Protein AF-A0A7K4EXH4-F1 (afdb_monomer_lite)

Secondary structure (DSSP, 8-state):
-------HHHHHHHHHH---SS-----GGGPPPHHHHHHHHHHHHHHHHHHHHGGGGTT-HHHHHHHHHHHHHHHHHHHHHHTT-HHHHHHHHHHHHHHHHHHHHHTTPPPP-

Structure (mmCIF, N/CA/C/O backbone):
data_AF-A0A7K4EXH4-F1
#
_entry.id   AF-A0A7K4EXH4-F1
#
loop_
_atom_site.group_PDB
_atom_site.id
_atom_site.type_symbol
_atom_site.label_atom_id
_atom_site.label_alt_id
_atom_site.label_comp_id
_atom_site.label_asym_id
_atom_site.label_entity_id
_atom_site.label_seq_id
_atom_site.pdbx_PDB_ins_code
_atom_site.Cartn_x
_atom_site.Cartn_y
_atom_site.Cartn_z
_atom_site.occupancy
_atom_site.B_iso_or_equiv
_atom_site.auth_seq_id
_atom_site.auth_comp_id
_atom_site.auth_asym_id
_atom_site.auth_atom_id
_atom_site.pdbx_PDB_model_num
ATOM 1 N N . ILE A 1 1 ? 6.557 -6.619 -24.891 1.00 63.75 1 ILE A N 1
ATOM 2 C CA . ILE A 1 1 ? 7.992 -6.451 -25.219 1.00 63.75 1 ILE A CA 1
ATOM 3 C C . ILE A 1 1 ? 8.292 -4.968 -25.082 1.00 63.75 1 ILE A C 1
ATOM 5 O O . ILE A 1 1 ? 7.576 -4.174 -25.679 1.00 63.75 1 ILE A O 1
ATOM 9 N N . ILE A 1 2 ? 9.244 -4.605 -24.225 1.00 60.22 2 ILE A N 1
ATOM 10 C CA . ILE A 1 2 ? 9.688 -3.221 -24.020 1.00 60.22 2 ILE A CA 1
ATOM 11 C C . ILE A 1 2 ? 11.051 -3.130 -24.715 1.00 60.22 2 ILE A C 1
ATOM 13 O O . ILE A 1 2 ? 12.033 -3.587 -24.128 1.00 60.22 2 ILE A O 1
ATOM 17 N N . PRO A 1 3 ? 11.123 -2.710 -25.993 1.00 67.69 3 PRO A N 1
ATOM 18 C CA . PRO A 1 3 ? 12.396 -2.421 -26.635 1.00 67.69 3 PRO A CA 1
ATOM 19 C C . PRO A 1 3 ? 13.129 -1.334 -25.848 1.00 67.69 3 PRO A C 1
ATOM 21 O O . PRO A 1 3 ? 12.673 -0.195 -25.742 1.00 67.69 3 PRO A O 1
ATOM 24 N N . GLY A 1 4 ? 14.267 -1.726 -25.280 1.00 75.06 4 GLY A N 1
ATOM 25 C CA . GLY A 1 4 ? 15.233 -0.786 -24.738 1.00 75.06 4 GLY A CA 1
ATOM 26 C C . GLY A 1 4 ? 15.902 0.022 -25.845 1.00 75.06 4 GLY A C 1
ATOM 27 O O . GLY A 1 4 ? 15.680 -0.207 -27.037 1.00 75.06 4 GLY A O 1
ATOM 28 N N . ARG A 1 5 ? 16.784 0.942 -25.455 1.00 81.88 5 ARG A N 1
ATOM 29 C CA . ARG A 1 5 ? 17.640 1.638 -2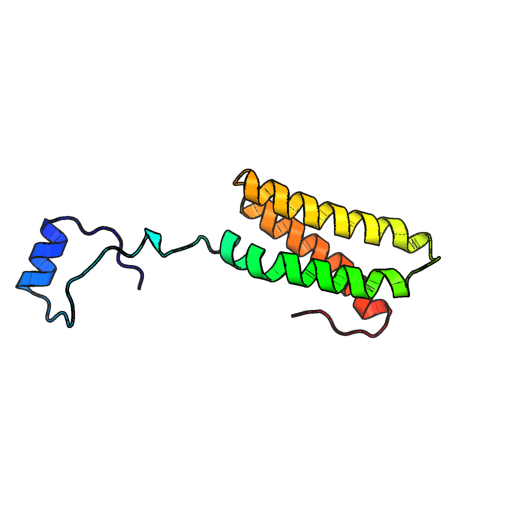6.414 1.00 81.88 5 ARG A CA 1
ATOM 30 C C . ARG A 1 5 ? 18.529 0.637 -27.151 1.00 81.88 5 ARG A C 1
ATOM 32 O O . ARG A 1 5 ? 19.406 0.034 -26.539 1.00 81.88 5 ARG A O 1
ATOM 39 N N . LEU A 1 6 ? 18.319 0.495 -28.456 1.00 85.06 6 LEU A N 1
ATOM 40 C CA . LEU A 1 6 ? 19.178 -0.323 -29.305 1.00 85.06 6 LEU A CA 1
ATOM 41 C C . LEU A 1 6 ? 20.495 0.398 -29.589 1.00 85.06 6 LEU A C 1
ATOM 43 O O . LEU A 1 6 ? 20.529 1.606 -29.848 1.00 85.06 6 LEU A O 1
ATOM 47 N N . HIS A 1 7 ? 21.584 -0.359 -29.595 1.00 87.62 7 HIS A N 1
ATOM 48 C CA . HIS A 1 7 ? 22.844 0.090 -30.160 1.00 87.62 7 HIS A CA 1
ATOM 49 C C . HIS A 1 7 ? 22.728 0.199 -31.692 1.00 87.62 7 HIS A C 1
ATOM 51 O O . HIS A 1 7 ? 21.898 -0.464 -32.323 1.00 87.62 7 HIS A O 1
ATOM 57 N N . PHE A 1 8 ? 23.570 1.025 -32.323 1.00 87.25 8 PHE A N 1
ATOM 58 C CA . PHE A 1 8 ? 23.477 1.257 -33.771 1.00 87.25 8 PHE A CA 1
ATOM 59 C C . PHE A 1 8 ? 23.643 -0.047 -34.569 1.00 87.25 8 PHE A C 1
ATOM 61 O O . PHE A 1 8 ? 22.884 -0.300 -35.495 1.00 87.25 8 PHE A O 1
ATOM 68 N N . THR A 1 9 ? 24.545 -0.934 -34.137 1.00 90.88 9 THR A N 1
ATOM 69 C CA . THR A 1 9 ? 24.758 -2.249 -34.766 1.00 90.88 9 THR A CA 1
ATOM 70 C C . THR A 1 9 ? 23.535 -3.159 -34.676 1.00 90.88 9 THR A C 1
ATOM 72 O O . THR A 1 9 ? 23.276 -3.934 -35.591 1.00 90.88 9 THR A O 1
ATOM 75 N N . GLU A 1 10 ? 22.782 -3.084 -33.576 1.00 88.62 10 GLU A N 1
ATOM 76 C CA . GLU A 1 10 ? 21.558 -3.869 -33.377 1.00 88.62 10 GLU A CA 1
ATOM 77 C C . GLU A 1 10 ? 20.431 -3.328 -34.259 1.00 88.62 10 GLU A C 1
ATOM 79 O O . GLU A 1 10 ? 19.692 -4.094 -34.875 1.00 88.62 10 GLU A O 1
ATOM 84 N N . THR A 1 11 ? 20.354 -2.001 -34.376 1.00 87.62 11 THR A N 1
ATOM 85 C CA . THR A 1 11 ? 19.423 -1.318 -35.279 1.00 87.62 11 THR A CA 1
ATOM 86 C C . THR A 1 11 ? 19.707 -1.686 -36.735 1.00 87.62 11 THR A C 1
ATOM 88 O O . THR A 1 11 ? 18.786 -2.044 -37.465 1.00 87.62 11 THR A O 1
ATOM 91 N N . ASP A 1 12 ? 20.975 -1.663 -37.147 1.00 87.38 12 ASP A N 1
ATOM 92 C CA . ASP A 1 12 ? 21.391 -1.998 -38.511 1.00 87.38 12 ASP A CA 1
ATOM 93 C C . ASP A 1 12 ? 21.132 -3.471 -38.838 1.00 87.38 12 ASP A C 1
ATOM 95 O O . ASP A 1 12 ? 20.626 -3.786 -39.915 1.00 87.38 12 ASP A O 1
ATOM 99 N N . ALA A 1 13 ? 21.402 -4.382 -37.899 1.00 89.62 13 ALA A N 1
ATOM 100 C CA . ALA A 1 13 ? 21.094 -5.797 -38.073 1.00 89.62 13 ALA A CA 1
ATOM 101 C C . ALA A 1 13 ? 19.583 -6.038 -38.232 1.00 89.62 13 ALA A C 1
ATOM 103 O O . ALA A 1 13 ? 19.175 -6.780 -39.126 1.00 89.62 13 ALA A O 1
ATOM 104 N N . LEU A 1 14 ? 18.743 -5.386 -37.419 1.00 86.69 14 LEU A N 1
ATOM 105 C CA . LEU A 1 14 ? 17.284 -5.481 -37.548 1.00 86.69 14 LEU A CA 1
ATOM 106 C C . LEU A 1 14 ? 16.784 -4.901 -38.872 1.00 86.69 14 LEU A C 1
ATOM 108 O O . LEU A 1 14 ? 15.900 -5.491 -39.485 1.00 86.69 14 LEU A O 1
ATOM 112 N N . LYS A 1 15 ? 17.371 -3.795 -39.344 1.00 83.19 15 LYS A N 1
ATOM 113 C CA . LYS A 1 15 ? 17.043 -3.198 -40.648 1.00 83.19 15 LYS A CA 1
ATOM 114 C C . LYS A 1 15 ? 17.453 -4.082 -41.825 1.00 83.19 15 LYS A C 1
ATOM 116 O O . LYS A 1 15 ? 16.751 -4.106 -42.831 1.00 83.19 15 LYS A O 1
ATOM 121 N N . LEU A 1 16 ? 18.584 -4.782 -41.719 1.00 88.31 16 LEU A N 1
ATOM 122 C CA . LEU A 1 16 ? 19.123 -5.597 -42.809 1.00 88.31 16 LEU A CA 1
ATOM 123 C C . LEU A 1 16 ? 18.485 -6.991 -42.878 1.00 88.31 16 LEU A C 1
ATOM 125 O O . LEU A 1 16 ? 18.261 -7.510 -43.970 1.00 88.31 16 LEU A O 1
ATOM 129 N N . PHE A 1 17 ? 18.218 -7.607 -41.724 1.00 89.25 17 PHE A N 1
ATOM 130 C CA . PHE A 1 17 ? 17.779 -9.003 -41.635 1.00 89.25 17 PHE A CA 1
ATOM 131 C C . PHE A 1 17 ? 16.316 -9.172 -41.200 1.00 89.25 17 PHE A C 1
ATOM 133 O O . PHE A 1 17 ? 15.731 -10.225 -41.453 1.00 89.25 17 PHE A O 1
ATO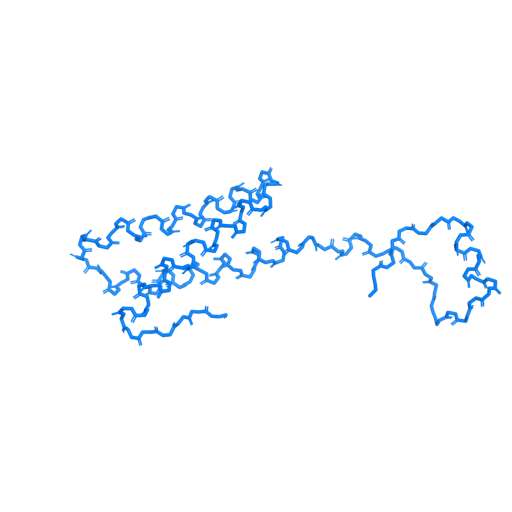M 140 N N . GLY A 1 18 ? 15.720 -8.181 -40.533 1.00 83.44 18 GLY A N 1
ATOM 141 C CA . GLY A 1 18 ? 14.357 -8.251 -40.011 1.00 83.44 18 GLY A CA 1
ATOM 142 C C . GLY A 1 18 ? 13.306 -7.752 -41.003 1.00 83.44 18 GLY A C 1
ATOM 143 O O . GLY A 1 18 ? 13.485 -6.736 -41.667 1.00 83.44 18 GLY A O 1
ATOM 144 N N . GLN A 1 19 ? 12.161 -8.435 -41.068 1.00 83.88 19 GLN A N 1
ATOM 145 C CA . GLN A 1 19 ? 10.937 -7.879 -41.657 1.00 83.88 19 GLN A CA 1
ATOM 146 C C . GLN A 1 19 ? 10.129 -7.196 -40.551 1.00 83.88 19 GLN A C 1
ATOM 148 O O . GLN A 1 19 ? 9.200 -7.777 -39.990 1.00 83.88 19 GLN A O 1
ATOM 153 N N . CYS A 1 20 ? 10.533 -5.982 -40.186 1.00 78.75 20 CYS A N 1
ATOM 154 C CA . CYS A 1 20 ? 9.837 -5.200 -39.169 1.00 78.75 20 CYS A CA 1
ATOM 155 C C . CYS A 1 20 ? 8.620 -4.488 -39.779 1.00 78.75 20 CYS A C 1
ATOM 157 O O . CYS A 1 20 ? 8.702 -3.944 -40.879 1.00 78.75 20 CYS A O 1
ATOM 159 N N . ILE A 1 21 ? 7.491 -4.493 -39.063 1.00 83.62 21 ILE A N 1
ATOM 160 C CA . ILE A 1 21 ? 6.272 -3.763 -39.460 1.00 83.62 21 ILE A CA 1
ATOM 161 C C . ILE A 1 21 ? 6.498 -2.248 -39.322 1.00 83.62 21 ILE A C 1
ATOM 163 O O . ILE A 1 21 ? 6.009 -1.461 -40.130 1.00 83.62 21 ILE A O 1
ATOM 167 N N . ASP A 1 22 ? 7.266 -1.857 -38.310 1.00 82.06 22 ASP A N 1
ATOM 168 C CA . ASP A 1 22 ? 7.635 -0.497 -37.946 1.00 82.06 22 ASP A CA 1
ATOM 169 C C . ASP A 1 22 ? 9.117 -0.417 -37.538 1.00 82.06 22 ASP A C 1
ATOM 171 O O . ASP A 1 22 ? 9.768 -1.430 -37.267 1.00 82.06 22 ASP A O 1
ATOM 175 N N . GLU A 1 23 ? 9.687 0.792 -37.528 1.00 78.75 23 GLU A N 1
ATOM 176 C CA . GLU A 1 23 ? 11.057 0.971 -37.041 1.00 78.75 23 GLU A CA 1
ATOM 177 C C . GLU A 1 23 ? 11.131 0.706 -35.528 1.00 78.75 23 GLU A C 1
ATOM 179 O O . GLU A 1 23 ? 10.277 1.187 -34.776 1.00 78.75 23 GLU A O 1
ATOM 184 N N . PRO A 1 24 ? 12.164 -0.010 -35.049 1.00 76.12 24 PRO A N 1
ATOM 185 C CA . PRO A 1 24 ? 12.335 -0.222 -33.623 1.00 76.12 24 PRO A CA 1
ATOM 186 C C . PRO A 1 24 ? 12.628 1.112 -32.926 1.00 76.12 24 PRO A C 1
ATOM 188 O O . PRO A 1 24 ? 13.550 1.836 -33.303 1.00 76.12 24 PRO A O 1
ATOM 191 N N . PHE A 1 25 ? 11.857 1.423 -31.886 1.00 78.00 25 PHE A N 1
ATOM 192 C CA . PHE A 1 25 ? 12.012 2.635 -31.084 1.00 78.00 25 PHE A CA 1
ATOM 193 C C . PHE A 1 25 ? 12.138 2.295 -29.599 1.00 78.00 25 PHE A C 1
ATOM 195 O O . PHE A 1 25 ? 11.541 1.334 -29.117 1.00 78.00 25 PHE A O 1
ATOM 202 N N . ASP A 1 26 ? 12.901 3.108 -28.870 1.00 81.25 26 ASP A N 1
ATOM 203 C CA . ASP A 1 26 ? 13.037 2.988 -27.420 1.00 81.25 26 ASP A CA 1
ATOM 204 C C . ASP A 1 26 ? 11.723 3.399 -26.737 1.00 81.25 26 ASP A C 1
ATOM 206 O O . ASP A 1 26 ? 11.223 4.512 -26.931 1.00 81.25 26 ASP A O 1
ATOM 210 N N . ASN A 1 27 ? 11.143 2.498 -25.944 1.00 79.38 27 ASN A N 1
ATOM 211 C CA . ASN A 1 27 ? 9.958 2.792 -25.139 1.00 79.38 27 ASN A CA 1
ATOM 212 C C . ASN A 1 27 ? 10.188 2.624 -23.632 1.00 79.38 27 ASN A C 1
ATOM 214 O O . ASN A 1 27 ? 9.225 2.625 -22.855 1.00 79.38 27 ASN A O 1
ATOM 218 N N . THR A 1 28 ? 11.450 2.549 -23.204 1.00 76.75 28 THR A N 1
ATOM 219 C CA . THR A 1 28 ? 11.834 2.373 -21.798 1.00 76.75 28 THR A CA 1
ATOM 220 C C . THR A 1 28 ? 11.293 3.505 -20.927 1.00 76.75 28 THR A C 1
ATOM 222 O O . THR A 1 28 ? 10.786 3.244 -19.841 1.00 76.75 28 THR A O 1
ATOM 225 N N . GLU A 1 29 ? 11.273 4.744 -21.429 1.00 72.06 29 GLU A N 1
ATOM 226 C CA . GLU A 1 29 ? 10.712 5.907 -20.714 1.00 72.06 29 GLU A CA 1
ATOM 227 C C . GLU A 1 29 ? 9.207 5.787 -20.427 1.00 72.06 29 GLU A C 1
ATOM 229 O O . GLU A 1 29 ? 8.695 6.361 -19.465 1.00 72.06 29 GLU A O 1
ATOM 234 N N . LYS A 1 30 ? 8.473 5.016 -21.241 1.00 74.38 30 LYS A N 1
ATOM 235 C CA . LYS A 1 30 ? 7.042 4.746 -21.020 1.00 74.38 30 LYS A CA 1
ATOM 236 C C . LYS A 1 30 ? 6.824 3.665 -19.960 1.00 74.38 30 LYS A C 1
ATOM 238 O O . LYS A 1 30 ? 5.696 3.473 -19.502 1.00 74.38 30 LYS A O 1
ATOM 243 N N . THR A 1 31 ? 7.884 2.972 -19.554 1.00 77.94 31 THR A N 1
ATOM 244 C CA . THR A 1 31 ? 7.825 1.896 -18.572 1.00 77.94 31 THR A CA 1
ATOM 245 C C . THR A 1 31 ? 7.935 2.473 -17.170 1.00 77.94 31 THR A C 1
ATOM 247 O O . THR A 1 31 ? 8.916 3.114 -16.809 1.00 77.94 31 THR A O 1
ATOM 250 N N . LYS A 1 32 ? 6.919 2.222 -16.344 1.00 78.94 32 LYS A N 1
ATOM 251 C CA . LYS A 1 32 ? 6.958 2.552 -14.916 1.00 78.94 32 LYS A CA 1
ATOM 252 C C . LYS A 1 32 ? 7.331 1.307 -14.132 1.00 78.94 32 LYS A C 1
ATOM 254 O O . LYS A 1 32 ? 6.852 0.221 -14.459 1.00 78.94 32 LYS A O 1
ATOM 259 N N . LYS A 1 33 ? 8.123 1.470 -13.070 1.00 83.44 33 LYS A N 1
ATOM 260 C CA . LYS A 1 33 ? 8.371 0.391 -12.106 1.00 83.44 33 LYS A CA 1
ATOM 261 C C . LYS A 1 33 ? 7.041 -0.203 -11.634 1.00 83.44 33 LYS A C 1
ATOM 263 O O . LYS A 1 33 ? 6.075 0.535 -11.430 1.00 83.44 33 LYS A O 1
ATOM 268 N N . ILE A 1 34 ? 7.002 -1.523 -11.454 1.00 86.62 34 ILE A N 1
ATOM 269 C CA . ILE A 1 34 ? 5.804 -2.227 -10.971 1.00 86.62 34 ILE A CA 1
ATOM 270 C C . ILE A 1 34 ? 5.371 -1.663 -9.612 1.00 86.62 34 ILE A C 1
ATOM 272 O O . ILE A 1 34 ? 4.183 -1.437 -9.422 1.00 86.62 34 ILE A O 1
ATOM 276 N N . SER A 1 35 ? 6.320 -1.322 -8.732 1.00 87.12 35 SER A N 1
ATOM 277 C CA . SER A 1 35 ? 6.057 -0.662 -7.444 1.00 87.12 35 SER A CA 1
ATOM 278 C C . SER A 1 35 ? 5.192 0.588 -7.594 1.00 87.12 35 SER A C 1
ATOM 280 O O . SER A 1 35 ? 4.128 0.686 -6.995 1.00 87.12 35 SER A O 1
ATOM 282 N N . ILE A 1 36 ? 5.579 1.505 -8.481 1.00 89.50 36 ILE A N 1
ATOM 283 C CA . ILE A 1 36 ? 4.846 2.749 -8.745 1.00 89.50 36 ILE A CA 1
ATOM 284 C C . ILE A 1 36 ? 3.437 2.457 -9.276 1.00 89.50 36 ILE A C 1
ATOM 286 O O . ILE A 1 36 ? 2.487 3.165 -8.943 1.00 89.50 36 ILE A O 1
ATOM 290 N N . GLN A 1 37 ? 3.287 1.438 -10.124 1.00 90.62 37 GLN A N 1
ATOM 291 C CA . GLN A 1 37 ? 1.978 1.044 -10.650 1.00 90.62 37 GLN A CA 1
ATOM 292 C C . GLN A 1 37 ? 1.088 0.448 -9.552 1.00 90.62 37 GLN A C 1
ATOM 294 O O . GLN A 1 37 ? -0.080 0.818 -9.452 1.00 90.62 37 GLN A O 1
ATOM 299 N N . MET A 1 38 ? 1.648 -0.419 -8.705 1.00 91.12 38 MET A N 1
ATOM 300 C CA . MET A 1 38 ? 0.960 -1.011 -7.559 1.00 91.12 38 MET A CA 1
ATOM 301 C C . MET A 1 38 ? 0.518 0.062 -6.569 1.00 91.12 38 MET A C 1
ATOM 303 O O . MET A 1 38 ? -0.657 0.118 -6.227 1.00 91.12 38 MET A O 1
ATOM 307 N N . MET A 1 39 ? 1.415 0.965 -6.176 1.00 94.19 39 MET A N 1
ATOM 308 C CA . MET A 1 39 ? 1.106 2.034 -5.226 1.00 94.19 39 MET A CA 1
ATOM 309 C C . MET A 1 39 ? -0.021 2.945 -5.721 1.00 94.19 39 MET A C 1
ATOM 311 O O . MET A 1 39 ? -0.906 3.302 -4.950 1.00 94.19 39 MET A O 1
ATOM 315 N N . LYS A 1 40 ? -0.066 3.242 -7.027 1.00 93.56 40 LYS A N 1
ATOM 316 C CA . LYS A 1 40 ? -1.169 4.006 -7.635 1.00 93.56 40 LYS A CA 1
ATOM 317 C C . LYS A 1 40 ? -2.528 3.321 -7.554 1.00 93.56 40 LYS A C 1
ATOM 319 O O . LYS A 1 40 ? -3.535 4.018 -7.620 1.00 93.56 40 LYS A O 1
ATOM 324 N N . LYS A 1 41 ? -2.559 1.991 -7.463 1.00 93.44 41 LYS A N 1
ATOM 325 C CA . LYS A 1 41 ? -3.795 1.224 -7.291 1.00 93.44 41 LYS A CA 1
ATOM 326 C C . LYS A 1 41 ? -4.134 1.055 -5.809 1.00 93.44 41 LYS A C 1
ATOM 328 O O . LYS A 1 41 ? -5.245 1.368 -5.402 1.00 93.44 41 LYS A O 1
ATOM 333 N N . TYR A 1 42 ? -3.192 0.554 -5.015 1.00 94.94 42 TYR A N 1
ATOM 334 C CA . TYR A 1 42 ? -3.483 0.068 -3.668 1.00 94.94 42 TYR A CA 1
ATOM 335 C C . TYR A 1 42 ? -3.629 1.184 -2.637 1.00 94.94 42 TYR A C 1
ATOM 337 O O . TYR A 1 42 ? -4.520 1.101 -1.804 1.00 94.94 42 TYR A O 1
ATOM 345 N N . VAL A 1 43 ? -2.844 2.263 -2.714 1.00 96.56 43 VAL A N 1
ATOM 346 C CA . VAL A 1 43 ? -2.984 3.391 -1.774 1.00 96.56 43 VAL A CA 1
ATOM 347 C C . VAL A 1 43 ? -4.403 3.973 -1.762 1.00 96.56 43 VAL A C 1
ATOM 349 O O . VAL A 1 43 ? -5.002 4.015 -0.686 1.00 96.56 43 VAL A O 1
ATOM 352 N N . PRO A 1 44 ? -4.994 4.389 -2.902 1.00 96.75 44 PRO A N 1
ATOM 353 C CA . PRO A 1 44 ? -6.354 4.921 -2.883 1.00 96.75 44 PRO A CA 1
ATOM 354 C C . PRO A 1 44 ? -7.386 3.868 -2.459 1.00 96.75 44 PRO A C 1
ATOM 356 O O . PRO A 1 44 ? -8.314 4.201 -1.730 1.00 96.75 44 PRO A O 1
ATOM 359 N N . MET A 1 45 ? -7.199 2.603 -2.847 1.00 96.62 45 MET A N 1
ATOM 360 C CA . MET A 1 45 ? -8.088 1.501 -2.465 1.00 96.62 45 MET A CA 1
ATOM 361 C C . MET A 1 45 ? -8.134 1.295 -0.943 1.00 96.62 45 MET A C 1
ATOM 363 O O . MET A 1 45 ? -9.221 1.232 -0.369 1.00 96.62 45 MET A O 1
ATOM 367 N N . VAL A 1 46 ? -6.969 1.236 -0.288 1.00 97.56 46 VAL A N 1
ATOM 368 C CA . VAL A 1 46 ? -6.859 1.063 1.169 1.00 97.56 46 VAL A CA 1
ATOM 369 C C . VAL A 1 46 ? -7.391 2.291 1.903 1.00 97.56 46 VAL A C 1
ATOM 371 O O . VAL A 1 46 ? -8.099 2.138 2.895 1.00 97.56 46 VAL A O 1
ATOM 374 N N . ARG A 1 47 ? -7.117 3.508 1.407 1.00 97.44 47 ARG A N 1
ATOM 375 C CA . ARG A 1 47 ? -7.675 4.746 1.984 1.00 97.44 47 ARG A CA 1
ATOM 376 C C . ARG A 1 47 ? -9.200 4.723 1.983 1.00 97.44 47 ARG A C 1
ATOM 378 O O . ARG A 1 47 ? -9.818 4.953 3.016 1.00 97.44 47 ARG A O 1
ATOM 385 N N . GLU A 1 48 ? -9.801 4.369 0.854 1.00 96.88 48 GLU A N 1
ATOM 386 C CA . GLU A 1 48 ? -11.255 4.272 0.733 1.00 96.88 48 GLU A CA 1
ATOM 387 C C . GLU A 1 48 ? -11.819 3.155 1.635 1.00 96.88 48 GLU A C 1
ATOM 389 O O . GLU A 1 48 ? -12.832 3.338 2.306 1.00 96.88 48 GLU A O 1
ATOM 394 N N . ALA A 1 49 ? -11.144 2.001 1.708 1.00 96.81 49 ALA A N 1
ATOM 395 C CA . ALA A 1 49 ? -11.518 0.911 2.612 1.00 96.81 49 ALA A CA 1
ATOM 396 C C . ALA A 1 49 ? -11.483 1.339 4.092 1.00 96.81 49 ALA A C 1
ATOM 398 O O . ALA A 1 49 ? -12.366 0.969 4.870 1.00 96.81 49 ALA A O 1
ATOM 399 N N . LEU A 1 50 ? -10.470 2.118 4.475 1.00 96.62 50 LEU A N 1
ATOM 400 C CA . LEU A 1 50 ? -10.287 2.634 5.826 1.00 96.62 50 LEU A CA 1
ATOM 401 C C . LEU A 1 50 ? -11.372 3.663 6.178 1.00 96.62 50 LEU A C 1
ATOM 403 O O . LEU A 1 50 ? -11.965 3.576 7.255 1.00 96.62 50 LEU A O 1
ATOM 407 N N . GLU A 1 51 ? -11.692 4.580 5.262 1.00 96.19 51 GLU A N 1
ATOM 408 C CA . GLU A 1 51 ? -12.783 5.553 5.417 1.00 96.19 51 GLU A CA 1
ATOM 409 C C . GLU A 1 51 ? -14.148 4.877 5.624 1.00 96.19 51 GLU A C 1
ATOM 411 O O . GLU A 1 51 ? -14.931 5.318 6.469 1.00 96.19 51 GLU A O 1
ATOM 416 N N . GLU A 1 52 ? -14.421 3.777 4.916 1.00 95.44 52 GLU A N 1
ATOM 417 C CA . GLU A 1 52 ? -15.642 2.976 5.087 1.00 95.44 52 GLU A CA 1
ATOM 418 C C . GLU A 1 52 ? -15.704 2.270 6.453 1.00 95.44 52 GLU A C 1
ATOM 420 O O . GLU A 1 52 ? -16.778 2.147 7.051 1.00 95.44 52 GLU A O 1
ATOM 425 N N . VAL A 1 53 ? -14.561 1.800 6.961 1.00 95.69 53 VAL A N 1
ATOM 426 C CA . VAL A 1 53 ? -14.480 1.005 8.197 1.00 95.69 53 VAL A CA 1
ATOM 427 C C . VAL A 1 53 ? -14.516 1.867 9.457 1.00 95.69 53 VAL A C 1
ATOM 429 O O . VAL A 1 53 ? -15.141 1.464 10.443 1.00 95.69 53 VAL A O 1
ATOM 432 N N . ILE A 1 54 ? -13.890 3.048 9.454 1.00 95.44 54 ILE A N 1
ATOM 433 C CA . ILE A 1 54 ? -13.790 3.927 10.636 1.00 95.44 54 ILE A CA 1
ATOM 434 C C . ILE A 1 54 ? -15.153 4.147 11.338 1.00 95.44 54 ILE A C 1
ATOM 436 O O . ILE A 1 54 ? -15.228 3.969 12.562 1.00 95.44 54 ILE A O 1
ATOM 440 N N . PRO A 1 55 ? -16.256 4.481 10.634 1.00 95.94 55 PRO A N 1
ATOM 441 C CA . PRO A 1 55 ? -17.564 4.682 11.259 1.00 95.94 55 PRO A CA 1
ATOM 442 C C . PRO A 1 55 ? -18.120 3.442 11.974 1.00 95.94 55 PRO A C 1
ATOM 444 O O . PRO A 1 55 ? -18.812 3.586 12.984 1.00 95.94 55 PRO A O 1
ATOM 447 N N . LEU A 1 56 ? -17.804 2.234 11.496 1.00 95.44 56 LEU A N 1
ATOM 448 C CA . LEU A 1 56 ? -18.327 0.961 12.020 1.00 95.44 56 LEU A CA 1
ATOM 449 C C . LEU A 1 56 ? -17.766 0.601 13.403 1.00 95.44 56 LEU A C 1
ATOM 451 O O . LEU A 1 56 ? -18.331 -0.235 14.116 1.00 95.44 56 LEU A O 1
ATOM 455 N N . TYR A 1 57 ? -16.656 1.235 13.773 1.00 95.19 57 TYR A N 1
ATOM 456 C CA . TYR A 1 57 ? -15.936 1.028 15.028 1.00 95.19 57 TYR A CA 1
ATOM 457 C C . TYR A 1 57 ? -15.981 2.253 15.947 1.00 95.19 57 TYR A C 1
ATOM 459 O O . TYR A 1 57 ? -15.292 2.308 16.969 1.00 95.19 57 TYR A O 1
ATOM 467 N N . LYS A 1 58 ? -16.823 3.245 15.632 1.00 92.06 58 LYS A N 1
ATOM 468 C CA . LYS A 1 58 ? -16.958 4.464 16.433 1.00 92.06 58 LYS A CA 1
ATOM 469 C C . LYS A 1 58 ? -17.312 4.130 17.888 1.00 92.06 58 LYS A C 1
ATOM 471 O O . LYS A 1 58 ? -18.309 3.471 18.169 1.00 92.06 58 LYS A O 1
ATOM 476 N N . GLY A 1 59 ? -16.490 4.615 18.819 1.00 88.94 59 GLY A N 1
ATOM 477 C CA . GLY A 1 59 ? -16.658 4.395 20.262 1.00 88.94 59 GLY A CA 1
ATOM 478 C C . GLY A 1 59 ? -16.030 3.105 20.805 1.00 88.94 59 GLY A C 1
ATOM 479 O O . GLY A 1 59 ? -16.001 2.929 22.021 1.00 88.94 59 GLY A O 1
ATOM 480 N N . GLN A 1 60 ? -15.478 2.240 19.949 1.00 94.00 60 GLN A N 1
ATOM 481 C CA . GLN A 1 60 ? -14.828 0.991 20.358 1.00 94.00 60 GLN A CA 1
ATOM 482 C C . GLN A 1 60 ? -13.320 1.217 20.520 1.00 94.00 60 GLN A C 1
ATOM 484 O O . GLN A 1 60 ? -12.541 1.070 19.579 1.00 94.00 60 GLN A O 1
ATOM 489 N N . LYS A 1 61 ? -12.907 1.623 21.728 1.00 92.94 61 LYS A N 1
ATOM 490 C CA . LYS A 1 61 ? -11.519 2.032 22.025 1.00 92.94 61 LYS A CA 1
ATOM 491 C C . LYS A 1 61 ? -10.477 0.952 21.730 1.00 92.94 61 LYS A C 1
ATOM 493 O O . LYS A 1 61 ? -9.363 1.283 21.348 1.00 92.94 61 LYS A O 1
ATOM 498 N N . GLU A 1 62 ? -10.839 -0.319 21.870 1.00 94.19 62 GLU A N 1
ATOM 499 C CA . GLU A 1 62 ? -9.952 -1.455 21.589 1.00 94.19 62 GLU A CA 1
ATOM 500 C C . GLU A 1 62 ? -9.484 -1.531 20.126 1.00 94.19 62 GLU A C 1
ATOM 502 O O . GLU A 1 62 ? -8.393 -2.029 19.867 1.00 94.19 62 GLU A O 1
ATOM 507 N N . PHE A 1 63 ? -10.247 -0.967 19.180 1.00 95.25 63 PHE A N 1
ATOM 508 C CA . PHE A 1 63 ? -9.896 -0.956 17.755 1.00 95.25 63 PHE A CA 1
ATOM 509 C C . PHE A 1 63 ? -9.240 0.351 17.294 1.00 95.25 63 PHE A C 1
ATOM 511 O O . PHE A 1 63 ? -8.725 0.405 16.178 1.00 95.25 63 PHE A O 1
ATOM 518 N N . GLN A 1 64 ? -9.204 1.398 18.130 1.00 94.19 64 GLN A N 1
ATOM 519 C CA . GLN A 1 64 ? -8.601 2.683 17.746 1.00 94.19 64 GLN A CA 1
ATOM 520 C C . GLN A 1 64 ? -7.124 2.543 17.375 1.00 94.19 64 GLN A C 1
ATOM 522 O O . GLN A 1 64 ? -6.712 3.118 16.376 1.00 94.19 64 GLN A O 1
ATOM 527 N N . GLY A 1 65 ? -6.356 1.736 18.115 1.00 95.75 65 GLY A N 1
ATOM 528 C CA . GLY A 1 65 ? -4.944 1.509 17.795 1.00 95.75 65 GLY A CA 1
ATOM 529 C C . GLY A 1 65 ? -4.737 0.805 16.450 1.00 95.75 65 GLY A C 1
ATOM 530 O O . GLY A 1 65 ? -3.773 1.092 15.752 1.00 95.75 65 GLY A O 1
ATOM 531 N N . ILE A 1 66 ? -5.658 -0.078 16.047 1.00 96.44 66 ILE A N 1
ATOM 532 C CA . ILE A 1 66 ? -5.593 -0.753 14.741 1.00 96.44 66 ILE A CA 1
ATOM 533 C C . ILE A 1 66 ? -5.891 0.242 13.616 1.00 96.44 66 ILE A C 1
ATOM 535 O O . ILE A 1 66 ? -5.155 0.288 12.635 1.00 96.44 66 ILE A O 1
ATOM 539 N N . LEU A 1 67 ? -6.935 1.062 13.778 1.00 97.12 67 LEU A N 1
ATOM 540 C CA . LEU A 1 67 ? -7.307 2.100 12.810 1.00 97.12 67 LEU A CA 1
ATOM 541 C C . LEU A 1 67 ? -6.204 3.152 12.646 1.00 97.12 67 LEU A C 1
ATOM 543 O O . LEU A 1 67 ? -5.881 3.541 11.526 1.00 97.12 67 LEU A O 1
ATOM 547 N N . GLU A 1 68 ? -5.613 3.592 13.757 1.00 97.31 68 GLU A N 1
ATOM 548 C CA . GLU A 1 68 ? -4.499 4.540 13.752 1.00 97.31 68 GLU A CA 1
ATOM 549 C C . GLU A 1 68 ? -3.270 3.943 13.064 1.00 97.31 68 GLU A C 1
ATOM 551 O O . GLU A 1 68 ? -2.704 4.576 12.177 1.00 97.31 68 GLU A O 1
ATOM 556 N N . ASN A 1 69 ? -2.905 2.702 13.399 1.00 97.69 69 ASN A N 1
ATOM 557 C CA . ASN A 1 69 ? -1.795 2.021 12.740 1.00 97.69 69 ASN A CA 1
ATOM 558 C C . ASN A 1 69 ? -2.040 1.867 11.236 1.00 97.69 69 ASN A C 1
ATOM 560 O O . ASN A 1 69 ? -1.132 2.146 10.462 1.00 97.69 69 ASN A O 1
ATOM 564 N N . ALA A 1 70 ? -3.242 1.477 10.802 1.00 98.12 70 ALA A N 1
ATOM 565 C CA . ALA A 1 70 ? -3.556 1.368 9.377 1.00 98.12 70 ALA A CA 1
ATOM 566 C C . ALA A 1 70 ? -3.323 2.701 8.641 1.00 98.12 70 ALA A C 1
ATOM 568 O O . ALA A 1 70 ? -2.639 2.720 7.620 1.00 98.12 70 ALA A O 1
ATOM 569 N N . GLU A 1 71 ? -3.796 3.823 9.196 1.00 98.00 71 GLU A N 1
ATOM 570 C CA . GLU A 1 71 ? -3.556 5.161 8.630 1.00 98.00 71 GLU A CA 1
ATOM 571 C C . GLU A 1 71 ? -2.061 5.523 8.600 1.00 98.00 71 GLU A C 1
ATOM 573 O O . GLU A 1 71 ? -1.578 6.098 7.621 1.00 98.00 71 GLU A O 1
ATOM 578 N N . LEU A 1 72 ? -1.315 5.194 9.660 1.00 98.44 72 LEU A N 1
ATOM 579 C CA . LEU A 1 72 ? 0.129 5.437 9.726 1.00 98.44 72 LEU A CA 1
ATOM 580 C C . LEU A 1 72 ? 0.883 4.626 8.668 1.00 98.44 72 LEU A C 1
ATOM 582 O O . LEU A 1 72 ? 1.694 5.196 7.947 1.00 98.44 72 LEU A O 1
ATOM 586 N N . TYR A 1 73 ? 0.558 3.345 8.492 1.00 98.50 73 TYR A N 1
ATOM 587 C CA . TYR A 1 73 ? 1.195 2.502 7.480 1.00 98.50 73 TYR A CA 1
ATOM 588 C C . TYR A 1 73 ? 0.881 2.945 6.046 1.00 98.50 73 TYR A C 1
ATOM 590 O O . TYR A 1 73 ? 1.746 2.827 5.178 1.00 98.50 73 TYR A O 1
ATOM 598 N N . VAL A 1 74 ? -0.307 3.506 5.782 1.00 98.25 74 VAL A N 1
ATOM 599 C CA . VAL A 1 74 ? -0.600 4.139 4.483 1.00 98.25 74 VAL A CA 1
ATOM 600 C C . VAL A 1 74 ? 0.324 5.339 4.245 1.00 98.25 74 VAL A C 1
ATOM 602 O O . VAL A 1 74 ? 0.910 5.451 3.167 1.00 98.25 74 VAL A O 1
ATOM 605 N N . LYS A 1 75 ? 0.496 6.213 5.246 1.00 98.19 75 LYS A N 1
ATOM 606 C CA . LYS A 1 75 ? 1.395 7.380 5.150 1.00 98.19 75 LYS A CA 1
ATOM 607 C C . LYS A 1 75 ? 2.853 6.968 4.990 1.00 98.19 75 LYS A C 1
ATOM 609 O O . LYS A 1 75 ? 3.562 7.539 4.165 1.00 98.19 75 LYS A O 1
ATOM 614 N N . ASP A 1 76 ? 3.287 5.960 5.738 1.00 98.19 76 ASP A N 1
ATOM 615 C CA . ASP A 1 76 ? 4.630 5.402 5.622 1.00 98.19 76 ASP A CA 1
ATOM 616 C C . ASP A 1 76 ? 4.854 4.827 4.223 1.00 98.19 76 ASP A C 1
ATOM 618 O O . ASP A 1 76 ? 5.900 5.057 3.625 1.00 98.19 76 ASP A O 1
ATOM 622 N N . ALA A 1 77 ? 3.862 4.137 3.653 1.00 98.00 77 ALA A N 1
ATOM 623 C CA . ALA A 1 77 ? 3.961 3.603 2.302 1.00 98.00 77 ALA A CA 1
ATOM 624 C C . ALA A 1 77 ? 4.152 4.707 1.246 1.00 98.00 77 ALA A C 1
ATOM 626 O O . ALA A 1 77 ?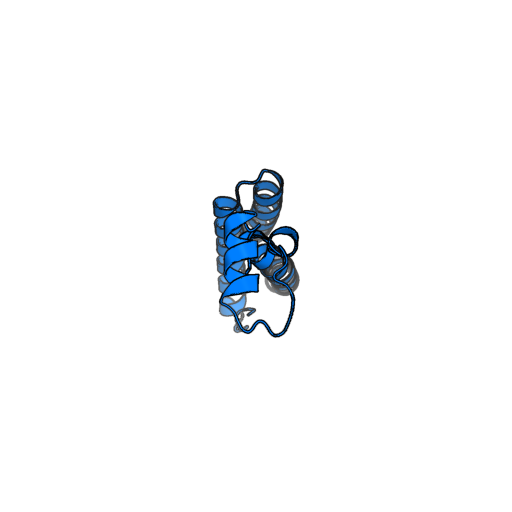 5.003 4.578 0.364 1.00 98.00 77 ALA A O 1
ATOM 627 N N . GLU A 1 78 ? 3.397 5.805 1.346 1.00 97.19 78 GLU A N 1
ATOM 628 C CA . GLU A 1 78 ? 3.574 6.984 0.487 1.00 97.19 78 GLU A CA 1
ATOM 629 C C . GLU A 1 78 ? 4.972 7.593 0.671 1.00 97.19 78 GLU A C 1
ATOM 631 O O . GLU A 1 78 ? 5.672 7.837 -0.315 1.00 97.19 78 GLU A O 1
ATOM 636 N N . LYS A 1 79 ? 5.422 7.748 1.921 1.00 98.00 79 LYS A N 1
ATOM 637 C CA . LYS A 1 79 ? 6.732 8.322 2.238 1.00 98.00 79 LYS A CA 1
ATOM 638 C C . LYS A 1 79 ? 7.890 7.468 1.719 1.00 98.00 79 LYS A C 1
ATOM 640 O O . LYS A 1 79 ? 8.813 7.992 1.099 1.00 98.00 79 LYS A O 1
ATOM 645 N N . PHE A 1 80 ? 7.824 6.153 1.908 1.00 97.62 80 PHE A N 1
ATOM 646 C CA . PHE A 1 80 ? 8.826 5.220 1.398 1.00 97.62 80 PHE A CA 1
ATOM 647 C C . PHE A 1 80 ? 8.888 5.219 -0.128 1.00 97.62 80 PHE A C 1
ATOM 649 O O . PHE A 1 80 ? 9.976 5.101 -0.692 1.00 97.62 80 PHE A O 1
ATOM 656 N N . LEU A 1 81 ? 7.752 5.395 -0.809 1.00 95.12 81 LEU A N 1
ATOM 657 C CA . LEU A 1 81 ? 7.738 5.518 -2.263 1.00 95.12 81 LEU A CA 1
ATOM 658 C C . LEU A 1 81 ? 8.435 6.806 -2.726 1.00 95.12 81 LEU A C 1
ATOM 660 O O . LEU A 1 81 ? 9.214 6.761 -3.679 1.00 95.12 81 LEU A O 1
ATOM 664 N N . GLU A 1 82 ? 8.179 7.936 -2.057 1.00 95.38 82 GLU A N 1
ATOM 665 C CA . GLU A 1 82 ? 8.856 9.214 -2.330 1.00 95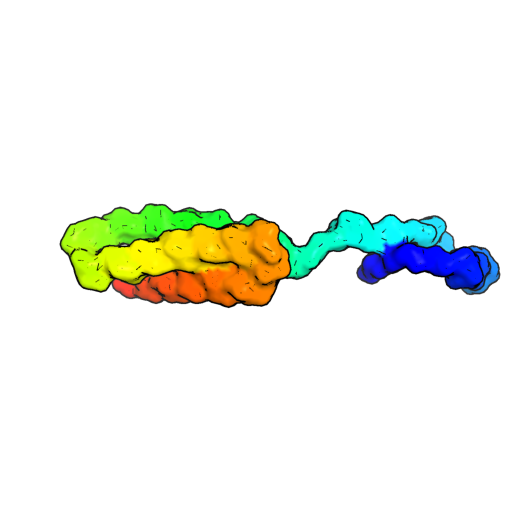.38 82 GLU A CA 1
ATOM 666 C C . GLU A 1 82 ? 10.371 9.121 -2.121 1.00 95.38 82 GLU A C 1
ATOM 668 O O . GLU A 1 82 ? 11.142 9.638 -2.931 1.00 95.38 82 GLU A O 1
ATOM 673 N N . ASP A 1 83 ? 10.795 8.407 -1.078 1.00 96.69 83 ASP A N 1
ATOM 674 C CA . ASP A 1 83 ? 12.206 8.212 -0.731 1.00 96.69 83 ASP A CA 1
ATOM 675 C C . ASP A 1 83 ? 12.891 7.126 -1.595 1.00 96.69 83 ASP A C 1
ATOM 677 O O . ASP A 1 83 ? 14.073 6.824 -1.419 1.00 96.69 83 ASP A O 1
ATOM 681 N N . GLY A 1 84 ? 12.170 6.537 -2.559 1.00 94.25 84 GLY A N 1
ATOM 682 C CA . GLY A 1 84 ? 12.681 5.520 -3.484 1.00 94.25 84 GLY A CA 1
ATOM 683 C C . GLY A 1 84 ? 12.842 4.122 -2.875 1.00 94.25 84 GLY A C 1
ATOM 684 O O . GLY A 1 84 ? 13.433 3.241 -3.504 1.00 94.25 84 GLY A O 1
ATOM 685 N N . GLN A 1 85 ? 12.304 3.895 -1.677 1.00 96.69 85 GLN A N 1
ATOM 686 C CA . GLN A 1 85 ? 12.306 2.620 -0.960 1.00 96.69 85 GLN A CA 1
ATOM 687 C C . GLN A 1 85 ? 11.114 1.751 -1.397 1.00 96.69 8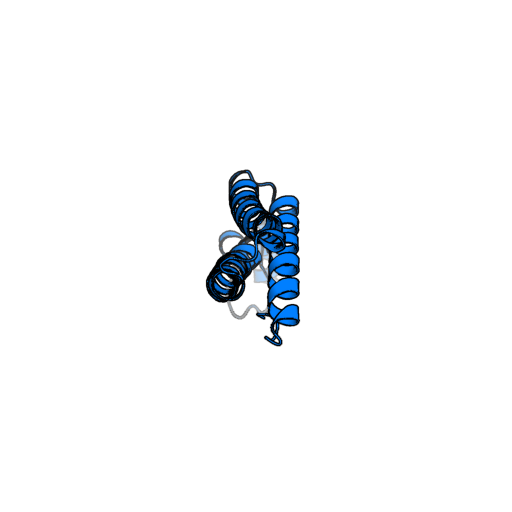5 GLN A C 1
ATOM 689 O O . GLN A 1 85 ? 10.230 1.417 -0.609 1.00 96.69 85 GLN A O 1
ATOM 694 N N . ASP A 1 86 ? 11.110 1.381 -2.681 1.00 94.62 86 ASP A N 1
ATOM 695 C CA . ASP A 1 86 ? 10.007 0.693 -3.369 1.00 94.62 86 ASP A CA 1
ATOM 696 C C . ASP A 1 86 ? 9.471 -0.543 -2.611 1.00 94.62 86 ASP A C 1
ATOM 698 O O . ASP A 1 86 ? 8.262 -0.722 -2.484 1.00 94.62 86 ASP A O 1
ATOM 702 N N . GLU A 1 87 ? 10.357 -1.403 -2.104 1.00 94.19 87 GLU A N 1
ATOM 703 C CA . GLU A 1 87 ? 9.973 -2.647 -1.416 1.00 94.19 87 GLU A CA 1
ATOM 704 C C . GLU A 1 87 ? 9.287 -2.381 -0.073 1.00 94.19 87 GLU A C 1
ATOM 706 O O . GLU A 1 87 ? 8.278 -3.009 0.251 1.00 94.19 87 GLU A O 1
ATOM 711 N N . VAL A 1 88 ? 9.808 -1.415 0.688 1.00 97.25 88 VAL A N 1
ATOM 712 C CA . VAL A 1 88 ? 9.257 -1.036 1.994 1.00 97.25 88 VAL A CA 1
ATOM 713 C C . VAL A 1 88 ? 7.904 -0.357 1.806 1.00 97.25 88 VAL A C 1
ATOM 715 O O . VAL A 1 88 ? 6.973 -0.642 2.551 1.00 97.25 88 VAL A O 1
ATOM 718 N N . ALA A 1 89 ? 7.755 0.455 0.757 1.00 97.62 89 ALA A N 1
ATOM 719 C CA . ALA A 1 89 ? 6.478 1.056 0.391 1.00 97.62 89 ALA A CA 1
ATOM 720 C C . ALA A 1 89 ? 5.395 -0.004 0.126 1.00 97.62 89 ALA A C 1
ATOM 722 O O . ALA A 1 89 ? 4.301 0.073 0.686 1.00 97.62 89 ALA A O 1
ATOM 723 N N . ILE A 1 90 ? 5.715 -1.026 -0.680 1.00 96.88 90 ILE A N 1
ATOM 724 C CA . ILE A 1 90 ? 4.787 -2.127 -0.985 1.00 96.88 90 ILE A CA 1
ATOM 725 C C . ILE A 1 90 ? 4.437 -2.921 0.280 1.00 96.88 90 ILE A C 1
ATOM 727 O O . ILE A 1 90 ? 3.274 -3.267 0.490 1.00 96.88 90 ILE A O 1
ATOM 731 N N . LEU A 1 91 ? 5.426 -3.212 1.129 1.00 97.19 91 LEU A N 1
ATOM 732 C CA . LEU A 1 91 ? 5.192 -3.953 2.366 1.00 97.19 91 LEU A CA 1
ATOM 733 C C . LEU A 1 91 ? 4.288 -3.169 3.326 1.00 97.19 91 LEU A C 1
ATOM 735 O O . LEU A 1 91 ? 3.351 -3.741 3.883 1.00 97.19 91 LEU A O 1
ATOM 739 N N . SER A 1 92 ? 4.532 -1.866 3.480 1.00 98.12 92 SER A N 1
ATOM 740 C CA . SER A 1 92 ? 3.734 -0.991 4.339 1.00 98.12 92 SER A CA 1
ATOM 741 C C . SER A 1 92 ? 2.284 -0.898 3.873 1.00 98.12 92 SER A C 1
ATOM 743 O O . SER A 1 92 ? 1.380 -1.056 4.693 1.00 98.12 92 SER A O 1
ATOM 745 N N . ILE A 1 93 ? 2.035 -0.720 2.566 1.00 98.06 93 ILE A N 1
ATOM 746 C CA . ILE A 1 93 ? 0.651 -0.666 2.074 1.00 98.06 93 ILE A CA 1
ATOM 747 C C . ILE A 1 93 ? -0.053 -2.018 2.211 1.00 98.06 93 ILE A C 1
ATOM 749 O O . ILE A 1 93 ? -1.217 -2.047 2.594 1.00 98.06 93 ILE A O 1
ATOM 753 N N . GLY A 1 94 ? 0.647 -3.134 1.977 1.00 97.06 94 GLY A N 1
ATOM 754 C CA . GLY A 1 94 ? 0.082 -4.473 2.163 1.00 97.06 94 GLY A CA 1
ATOM 755 C C . GLY A 1 94 ? -0.244 -4.783 3.626 1.00 97.06 94 GLY A C 1
ATOM 756 O O . GLY A 1 94 ? -1.237 -5.445 3.917 1.00 97.06 94 GLY A O 1
ATOM 757 N N . TYR A 1 95 ? 0.554 -4.269 4.566 1.00 97.81 95 TYR A N 1
ATOM 758 C CA . TYR A 1 95 ? 0.251 -4.388 5.990 1.00 97.81 95 TYR A CA 1
ATOM 759 C C . TYR A 1 95 ? -0.985 -3.566 6.376 1.00 97.81 95 TYR A C 1
ATOM 761 O O . TYR A 1 95 ? -1.865 -4.078 7.067 1.00 97.81 95 TYR A O 1
ATOM 769 N N . ALA A 1 96 ? -1.087 -2.322 5.892 1.00 98.19 96 ALA A N 1
ATOM 770 C CA . ALA A 1 96 ? -2.276 -1.496 6.096 1.00 98.19 96 ALA A CA 1
ATOM 771 C C . ALA A 1 96 ? -3.540 -2.164 5.530 1.00 98.19 96 ALA A C 1
ATOM 773 O O . ALA A 1 96 ? -4.549 -2.236 6.229 1.00 98.19 96 ALA A O 1
ATOM 774 N N . ASP A 1 97 ? -3.463 -2.700 4.311 1.00 97.81 97 ASP A N 1
ATOM 775 C CA . ASP A 1 97 ? -4.546 -3.439 3.651 1.00 97.81 97 ASP A CA 1
ATOM 776 C C . ASP A 1 97 ? -5.025 -4.617 4.513 1.00 97.81 97 ASP A C 1
ATOM 778 O O . ASP A 1 97 ? -6.199 -4.698 4.866 1.00 97.81 97 ASP A O 1
ATOM 782 N N . GLY A 1 98 ? -4.095 -5.450 4.997 1.00 97.31 98 GLY A N 1
ATOM 783 C CA . GLY A 1 98 ? -4.417 -6.575 5.878 1.00 97.31 98 GLY A CA 1
ATOM 784 C C . GLY A 1 98 ? -5.069 -6.163 7.205 1.00 97.31 98 GLY A C 1
ATOM 785 O O . GLY A 1 98 ? -5.987 -6.840 7.680 1.00 97.31 98 GLY A O 1
ATOM 786 N N . LEU A 1 99 ? -4.643 -5.043 7.805 1.00 97.69 99 LEU A N 1
ATOM 787 C CA . LEU A 1 99 ? -5.303 -4.499 8.997 1.00 97.69 99 LEU A CA 1
ATOM 788 C C . LEU A 1 99 ? -6.742 -4.075 8.688 1.00 97.69 99 LEU A C 1
ATOM 790 O O . LEU A 1 99 ? -7.655 -4.432 9.437 1.00 97.69 99 LEU A O 1
ATOM 794 N N . VAL A 1 100 ? -6.959 -3.344 7.594 1.00 97.75 100 VAL A N 1
ATOM 795 C CA . VAL A 1 100 ? -8.290 -2.861 7.209 1.00 97.75 100 VAL A CA 1
ATOM 796 C C . VAL A 1 100 ? -9.210 -4.027 6.856 1.00 97.75 100 VAL A C 1
ATOM 798 O O . VAL A 1 100 ? -10.325 -4.091 7.374 1.00 97.75 100 VAL A O 1
ATOM 801 N N . ASP A 1 101 ? -8.743 -4.994 6.072 1.00 97.12 101 ASP A N 1
ATOM 802 C CA . ASP A 1 101 ? -9.519 -6.178 5.702 1.00 97.12 101 ASP A CA 1
ATOM 803 C C . ASP A 1 101 ? -9.914 -7.019 6.915 1.00 97.12 101 ASP A C 1
ATOM 805 O O . ASP A 1 101 ? -11.049 -7.493 6.994 1.00 97.12 101 ASP A O 1
ATOM 809 N N . SER A 1 102 ? -9.038 -7.147 7.916 1.00 96.38 102 SER A N 1
ATOM 810 C CA . SER A 1 102 ? -9.389 -7.848 9.157 1.00 96.38 102 SER A CA 1
ATOM 811 C C . SER A 1 102 ? -10.582 -7.197 9.877 1.00 96.38 102 SER A C 1
ATOM 813 O O . SER A 1 102 ? -11.460 -7.895 10.394 1.00 96.38 102 SER A O 1
ATOM 815 N N . LEU A 1 103 ? -10.668 -5.862 9.847 1.00 96.12 103 LEU A N 1
ATOM 816 C CA . LEU A 1 103 ? -11.786 -5.101 10.406 1.00 96.12 103 LEU A CA 1
ATOM 817 C C . LEU A 1 103 ? -13.044 -5.212 9.530 1.00 96.12 103 LEU A C 1
ATOM 819 O O . LEU A 1 103 ? -14.150 -5.352 10.053 1.00 96.12 103 LEU A O 1
ATOM 823 N N . ARG A 1 104 ? -12.900 -5.206 8.200 1.00 96.50 104 ARG A N 1
ATOM 824 C CA . ARG A 1 104 ? -14.022 -5.433 7.268 1.00 96.50 104 ARG A CA 1
ATOM 825 C C . ARG A 1 104 ? -14.666 -6.795 7.512 1.00 96.50 104 ARG A C 1
ATOM 827 O O . ARG A 1 104 ? -15.870 -6.870 7.771 1.00 96.50 104 ARG A O 1
ATOM 834 N N . LEU A 1 105 ? -13.850 -7.847 7.543 1.00 96.38 105 LEU A N 1
ATOM 835 C CA . LEU A 1 105 ? -14.292 -9.222 7.770 1.00 96.38 105 LEU A CA 1
ATOM 836 C C . LEU A 1 105 ? -14.995 -9.381 9.122 1.00 96.38 105 LEU A C 1
ATOM 838 O O . LEU A 1 105 ? -16.043 -10.019 9.207 1.00 96.38 105 LEU A O 1
ATOM 842 N N . ALA A 1 106 ? -14.485 -8.739 10.176 1.00 94.75 106 ALA A N 1
ATOM 843 C CA . ALA A 1 106 ? -15.114 -8.759 11.497 1.00 94.75 106 ALA A CA 1
ATOM 844 C C . ALA A 1 106 ? -16.499 -8.074 11.541 1.00 94.75 106 ALA A C 1
ATOM 846 O O . ALA A 1 106 ? -17.276 -8.323 12.467 1.00 94.75 106 ALA A O 1
ATOM 847 N N . LYS A 1 107 ? -16.843 -7.242 10.548 1.00 94.06 107 LYS A N 1
ATOM 848 C CA . LYS A 1 107 ? -18.184 -6.658 10.356 1.00 94.06 107 LYS A CA 1
ATOM 849 C C . LYS A 1 107 ? -19.021 -7.378 9.295 1.00 94.06 107 LYS A C 1
ATOM 851 O O . LYS A 1 107 ? -20.118 -6.917 8.992 1.00 94.06 107 LYS A O 1
ATOM 856 N N . GLY A 1 108 ? -18.537 -8.501 8.762 1.00 93.44 108 GLY A N 1
ATOM 857 C CA . GLY A 1 108 ? -19.208 -9.248 7.698 1.00 93.44 108 GLY A CA 1
ATOM 858 C C . GLY A 1 108 ? -19.168 -8.547 6.339 1.00 93.44 108 GLY A C 1
ATOM 859 O O . GLY A 1 108 ? -20.024 -8.813 5.501 1.00 93.44 108 GLY A O 1
ATOM 860 N N . LEU A 1 109 ? -18.216 -7.632 6.139 1.00 93.88 109 LEU A N 1
ATOM 861 C CA . LEU A 1 109 ? -17.946 -7.007 4.848 1.00 93.88 109 LEU A CA 1
ATOM 862 C C . LEU A 1 109 ? -16.870 -7.797 4.107 1.00 93.88 109 LEU A C 1
ATOM 864 O O . LEU A 1 109 ? -15.922 -8.289 4.721 1.00 93.88 109 LEU A O 1
ATOM 868 N N . ASP A 1 110 ? -16.989 -7.851 2.784 1.00 91.94 110 ASP A N 1
ATOM 869 C CA . ASP A 1 110 ? -15.957 -8.443 1.941 1.00 91.94 110 ASP A CA 1
ATOM 870 C C . ASP A 1 110 ? -14.701 -7.545 1.872 1.00 91.94 110 ASP A C 1
ATOM 872 O O . ASP A 1 110 ? -14.817 -6.307 1.941 1.00 91.94 110 ASP A O 1
ATOM 876 N N . PRO A 1 111 ? -13.506 -8.146 1.708 1.00 88.44 111 PRO A N 1
ATOM 877 C CA . PRO A 1 111 ? -12.268 -7.436 1.391 1.00 88.44 111 PRO A CA 1
ATOM 878 C C . PRO A 1 111 ? -12.398 -6.546 0.153 1.00 88.44 111 PRO A C 1
ATOM 880 O O . PRO A 1 111 ? -13.169 -6.855 -0.763 1.00 88.44 111 PRO A O 1
ATOM 883 N N . LYS A 1 112 ? -11.627 -5.456 0.091 1.00 79.50 112 LYS A N 1
ATOM 884 C CA . LYS A 1 112 ? -11.535 -4.653 -1.142 1.00 79.50 112 LYS A CA 1
ATOM 885 C C . LYS A 1 112 ? -10.494 -5.261 -2.094 1.00 79.50 112 LYS A C 1
ATOM 887 O O . LYS A 1 112 ? -9.425 -5.659 -1.657 1.00 79.50 112 LYS A O 1
ATOM 892 N N . MET A 1 113 ? -10.811 -5.350 -3.393 1.00 72.31 113 MET A N 1
ATOM 893 C CA . MET A 1 113 ? -9.960 -5.954 -4.446 1.00 72.31 113 MET A CA 1
ATOM 894 C C . MET A 1 113 ? -9.582 -4.962 -5.555 1.00 72.31 113 MET A C 1
ATOM 896 O O . MET A 1 113 ? -10.455 -4.148 -5.924 1.00 72.31 113 MET A O 1
#

Radius of gyration: 21.91 Å; chains: 1; bounding box: 44×18×65 Å

Sequence (113 aa):
IIPGRLHFTETDALKLFGQCIDEPFDNTEKTKKISIQMMKKYVPMVREALEEVIPLYKGQKEFQGILENAELYVKDAEKFLEDGQDEVAILSIGYADGLVDSLRLAKGLDPKM

pLDD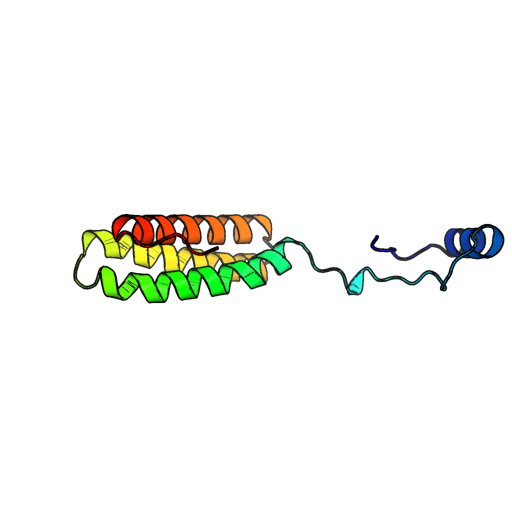T: mean 90.93, std 8.3, range [60.22, 98.5]

Foldseek 3Di:
DQDADDDPVRQVCCVVPNPDPDRDDHPVVVDDDVLVVVLVPQLVQLVVLLVVLVVVCPPVVVCPVLSVQLVVLSVVLVVCVVVVVSVSSVVSSVVSQVSSQVSCVVVVHHRGD